Protein AF-A0A946IZ28-F1 (afdb_monomer_lite)

Sequence (80 aa):
MAKKAVASLQTGSKKLAKAIKMVKKDGSSSYSFEERILPQDLVNDWLAGKPLVKKVESKPIQPVEEAKTEEPAAKSTDSK

pLDDT: mean 71.51, std 22.09, range [33.66, 95.0]

Foldseek 3Di:
DDPDDDDDDDDDDQDKDKAKDWDDDPPDPDIDIDIDIGRPVCNVCVNVVHPPDPPPPCPPPDDPDDDDDDDDDDDDDDDD

Radius of gyration: 27.34 Å; chains: 1; bounding box: 60×47×69 Å

Secondary structure (DSSP, 8-state):
------PPP------EEEEEEEEEPTTSS-EEEEEEEEEHHHHHHHHTT-------------------------------

Structure (mmCIF, N/CA/C/O backbone):
data_AF-A0A946IZ28-F1
#
_entry.id   AF-A0A946IZ28-F1
#
loop_
_atom_site.group_PDB
_atom_site.id
_atom_site.type_symbol
_atom_site.label_atom_id
_atom_site.label_alt_id
_atom_site.label_comp_id
_atom_site.label_asym_id
_atom_site.label_entity_id
_atom_site.label_seq_id
_atom_site.pdbx_PDB_ins_code
_atom_site.Cartn_x
_atom_site.Cartn_y
_atom_site.Cartn_z
_atom_site.occupancy
_atom_site.B_iso_or_equiv
_atom_site.auth_seq_id
_atom_site.auth_comp_id
_atom_site.auth_asym_id
_atom_site.auth_atom_id
_atom_site.pdbx_PDB_model_num
ATOM 1 N N . MET A 1 1 ? -18.171 16.716 47.278 1.00 54.53 1 MET A N 1
ATOM 2 C CA . MET A 1 1 ? -17.839 15.627 46.332 1.00 54.53 1 MET A CA 1
ATOM 3 C C . MET A 1 1 ? -17.753 16.239 44.939 1.00 54.53 1 MET A C 1
ATOM 5 O O . MET A 1 1 ? -18.766 16.701 44.433 1.00 54.53 1 MET A O 1
ATOM 9 N N . ALA A 1 2 ? -16.556 16.372 44.367 1.00 62.75 2 ALA A N 1
ATOM 10 C CA . ALA A 1 2 ? -16.409 16.964 43.037 1.00 62.75 2 ALA A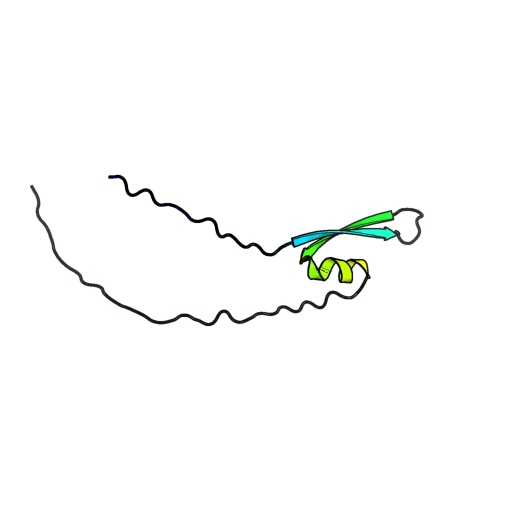 CA 1
ATOM 11 C C . ALA A 1 2 ? -16.853 15.943 41.980 1.00 62.75 2 ALA A C 1
ATOM 13 O O . ALA A 1 2 ? -16.326 14.830 41.952 1.00 62.75 2 ALA A O 1
ATOM 14 N N . LYS A 1 3 ? -17.816 16.310 41.126 1.00 70.81 3 LYS A N 1
ATOM 15 C CA . LYS A 1 3 ? -18.185 15.524 39.942 1.00 70.81 3 LYS A CA 1
ATOM 16 C C . LYS A 1 3 ? -16.982 15.505 39.000 1.00 70.81 3 LYS A C 1
ATOM 18 O O . LYS A 1 3 ? -16.782 16.428 38.219 1.00 70.81 3 LYS A O 1
ATOM 23 N N . LYS A 1 4 ? -16.142 14.477 39.114 1.00 75.06 4 LYS A N 1
ATOM 24 C CA . LYS A 1 4 ? -15.095 14.208 38.132 1.00 75.06 4 LYS A CA 1
ATOM 25 C C . LYS A 1 4 ? -15.778 13.664 36.882 1.00 75.06 4 LYS A C 1
ATOM 27 O O . LYS A 1 4 ? -16.307 12.559 36.902 1.00 75.06 4 LYS A O 1
ATOM 32 N N . ALA A 1 5 ? -15.799 14.459 35.818 1.00 75.56 5 ALA A N 1
ATOM 33 C CA . ALA A 1 5 ? -16.164 13.972 34.499 1.00 75.56 5 ALA A CA 1
ATOM 34 C C . ALA A 1 5 ? -15.027 13.073 33.990 1.00 75.56 5 ALA A C 1
ATOM 36 O O . ALA A 1 5 ? -13.878 13.508 33.913 1.00 75.56 5 ALA A O 1
ATOM 37 N N . VAL A 1 6 ? -15.335 11.814 33.686 1.00 77.31 6 VAL A N 1
ATOM 38 C CA . VAL A 1 6 ? -14.404 10.900 33.017 1.00 77.31 6 VAL A CA 1
ATOM 39 C C . VAL A 1 6 ? -14.727 10.955 31.531 1.00 77.31 6 VAL A C 1
ATOM 41 O O . VAL A 1 6 ? -15.776 10.482 31.106 1.00 77.31 6 VAL A O 1
ATOM 44 N N . ALA A 1 7 ? -13.848 11.573 30.746 1.00 80.25 7 ALA A N 1
ATOM 45 C CA . ALA A 1 7 ? -13.955 11.550 29.294 1.00 80.25 7 ALA A CA 1
ATOM 46 C C . ALA A 1 7 ? -13.486 10.181 28.776 1.00 80.25 7 ALA A C 1
ATOM 48 O O . ALA A 1 7 ? -12.361 9.763 29.051 1.00 80.25 7 ALA A O 1
ATOM 49 N N . SER A 1 8 ? -14.336 9.469 28.036 1.00 82.81 8 SER A N 1
ATOM 50 C CA . SER A 1 8 ? -13.944 8.237 27.349 1.00 82.81 8 SER A CA 1
ATOM 51 C C . SER A 1 8 ? -13.210 8.570 26.049 1.00 82.81 8 SER A C 1
ATOM 53 O O . SER A 1 8 ? -13.732 9.330 25.232 1.00 82.81 8 SER A O 1
ATOM 55 N N . LEU A 1 9 ? -12.044 7.966 25.809 1.00 82.25 9 LEU A N 1
ATOM 56 C CA . LEU A 1 9 ? -11.462 7.953 24.466 1.00 82.25 9 LEU A CA 1
ATOM 57 C C . LEU A 1 9 ? -12.234 6.966 23.590 1.00 82.25 9 LEU A C 1
ATOM 59 O O . LEU A 1 9 ? -12.464 5.827 23.993 1.00 82.25 9 LEU A O 1
ATOM 63 N N . GLN A 1 10 ? -12.587 7.386 22.376 1.00 84.06 10 GLN A N 1
ATOM 64 C CA . GLN A 1 10 ? -13.155 6.482 21.382 1.00 84.06 10 GLN A CA 1
ATOM 65 C C . GLN A 1 10 ? -12.108 5.427 21.001 1.00 84.06 10 GLN A C 1
ATOM 67 O O . GLN A 1 10 ? -11.113 5.720 20.334 1.00 84.06 10 GLN A O 1
ATOM 72 N N . THR A 1 11 ? -12.327 4.192 21.438 1.00 78.69 11 THR A N 1
ATOM 73 C CA . THR A 1 11 ? -11.492 3.039 21.105 1.00 78.69 11 THR A CA 1
ATOM 74 C C . THR A 1 11 ? -12.058 2.360 19.858 1.00 78.69 11 THR A C 1
ATOM 76 O O . THR A 1 11 ? -13.181 1.869 19.847 1.00 78.69 11 THR A O 1
ATOM 79 N N . GLY A 1 12 ? -11.287 2.376 18.768 1.00 72.25 12 GLY A N 1
ATOM 80 C CA . GLY A 1 12 ? -11.702 1.841 17.466 1.00 72.25 12 GLY A CA 1
ATOM 81 C C . GLY A 1 12 ? -11.480 2.850 16.344 1.00 72.25 12 GLY A C 1
ATOM 82 O O . GLY A 1 12 ? -12.394 3.563 15.937 1.00 72.25 12 GLY A O 1
ATOM 83 N N . SER A 1 13 ? -10.246 2.925 15.848 1.00 78.25 13 SER A N 1
ATOM 84 C CA . SER A 1 13 ? -9.895 3.716 14.667 1.00 78.25 13 SER A CA 1
ATOM 85 C C . SER A 1 13 ? -9.808 2.823 13.430 1.00 78.25 13 SER A C 1
ATOM 87 O O . SER A 1 13 ? -9.499 1.630 13.512 1.00 78.25 13 SER A O 1
ATOM 89 N N . LYS A 1 14 ? -10.075 3.400 12.252 1.00 81.88 14 LYS A N 1
ATOM 90 C CA . LYS A 1 14 ? -9.799 2.721 10.979 1.00 81.88 14 LYS A CA 1
ATOM 91 C C . LYS A 1 14 ? -8.297 2.444 10.899 1.00 81.88 14 LYS A C 1
ATOM 93 O O . LYS A 1 14 ? -7.495 3.371 10.989 1.00 81.88 14 LYS A O 1
ATOM 98 N N . LYS A 1 15 ? -7.925 1.171 10.737 1.00 88.00 15 LYS A N 1
ATOM 99 C CA . LYS A 1 15 ? -6.527 0.747 10.601 1.00 88.00 15 LYS A CA 1
ATOM 100 C C . LYS A 1 15 ? -5.999 1.193 9.238 1.00 88.00 15 LYS A C 1
ATOM 102 O O . LYS A 1 15 ? -6.383 0.650 8.203 1.00 88.00 15 LYS A O 1
ATOM 107 N N . LEU A 1 16 ? -5.138 2.204 9.252 1.00 92.75 16 LEU A N 1
ATOM 108 C CA . LEU A 1 16 ? -4.469 2.734 8.070 1.00 92.75 16 LEU A CA 1
ATOM 109 C C . LEU A 1 16 ? -3.003 2.300 8.068 1.00 92.75 16 LEU A C 1
ATOM 111 O O . LEU A 1 16 ? -2.369 2.226 9.118 1.00 92.75 16 LEU A O 1
ATOM 115 N N . ALA A 1 17 ? -2.468 2.040 6.882 1.00 93.19 17 ALA A N 1
ATOM 116 C CA . ALA A 1 17 ? -1.076 1.701 6.645 1.00 93.19 17 ALA A CA 1
ATOM 117 C C . ALA A 1 17 ? -0.490 2.629 5.577 1.00 93.19 17 ALA A C 1
ATOM 119 O O . ALA A 1 17 ? -1.157 2.977 4.599 1.00 93.19 17 ALA A O 1
ATOM 120 N N . LYS A 1 18 ? 0.773 3.024 5.761 1.00 95.00 18 LYS A N 1
ATOM 121 C CA . LYS A 1 18 ? 1.5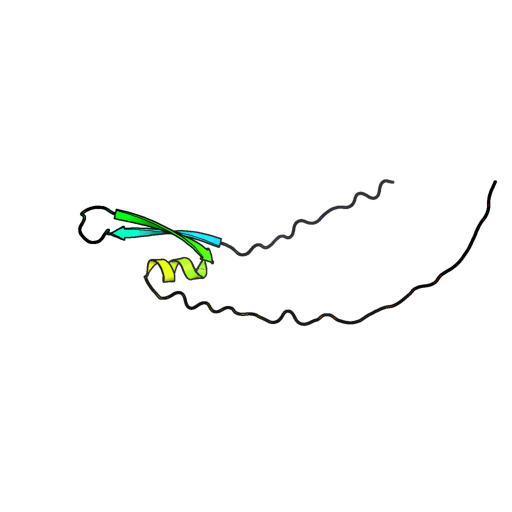51 3.692 4.719 1.00 95.00 18 LYS A CA 1
ATOM 122 C C . LYS A 1 18 ? 2.174 2.613 3.833 1.00 95.00 18 LYS A C 1
ATOM 124 O O . LYS A 1 18 ? 3.026 1.859 4.291 1.00 95.00 18 LYS A O 1
ATOM 129 N N . ALA A 1 19 ? 1.739 2.546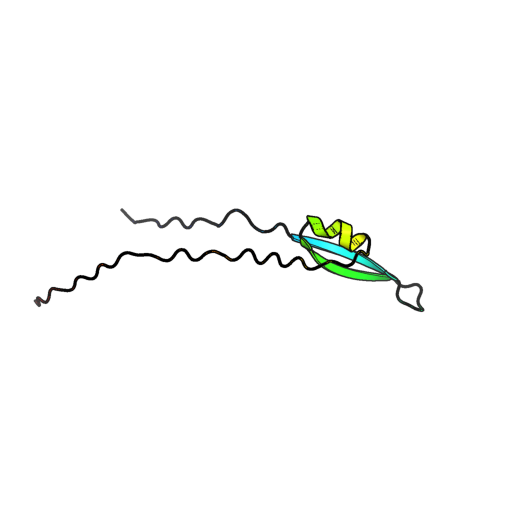 2.584 1.00 94.19 19 ALA A N 1
ATOM 130 C CA . ALA A 1 19 ? 2.315 1.685 1.565 1.00 94.19 19 ALA A CA 1
ATOM 131 C C . ALA A 1 19 ? 3.327 2.489 0.741 1.00 94.19 19 ALA A C 1
ATOM 133 O O . ALA A 1 19 ? 3.034 3.611 0.322 1.00 94.19 19 ALA A O 1
ATOM 134 N N . ILE A 1 20 ? 4.513 1.921 0.528 1.00 94.94 20 ILE A N 1
ATOM 135 C CA . ILE A 1 20 ? 5.608 2.541 -0.222 1.00 94.94 20 ILE A CA 1
ATOM 136 C C . ILE A 1 20 ? 5.984 1.588 -1.350 1.00 94.94 20 ILE A C 1
ATOM 138 O O . ILE A 1 20 ? 6.300 0.428 -1.087 1.00 94.94 20 ILE A O 1
ATOM 142 N N . LYS A 1 21 ? 5.938 2.061 -2.598 1.00 93.12 21 LYS A N 1
ATOM 143 C CA . LYS A 1 21 ? 6.383 1.293 -3.768 1.00 93.12 21 LYS A CA 1
ATOM 144 C C . LYS A 1 21 ? 7.527 2.011 -4.463 1.00 93.12 21 LYS A C 1
ATOM 146 O O . LYS A 1 21 ? 7.570 3.240 -4.506 1.00 93.12 21 LYS A O 1
ATOM 151 N N . MET A 1 22 ? 8.429 1.232 -5.038 1.00 93.25 22 MET A N 1
ATOM 152 C CA . MET A 1 22 ? 9.501 1.750 -5.870 1.00 93.25 22 MET A CA 1
ATOM 153 C C . MET A 1 22 ? 9.009 1.858 -7.319 1.00 93.25 22 MET A C 1
ATOM 155 O O . MET A 1 22 ? 8.429 0.916 -7.853 1.00 93.25 22 MET A O 1
ATOM 159 N N . VAL A 1 23 ? 9.236 3.004 -7.950 1.00 91.62 23 VAL A N 1
ATOM 160 C CA . VAL A 1 23 ? 8.879 3.286 -9.342 1.00 91.62 23 VAL A CA 1
ATOM 161 C C . VAL A 1 23 ? 10.153 3.631 -10.098 1.00 91.62 23 VAL A C 1
ATOM 163 O O . VAL A 1 23 ? 10.962 4.440 -9.640 1.00 91.62 23 VAL A O 1
ATOM 166 N N . LYS A 1 24 ? 10.361 2.987 -11.245 1.00 90.88 24 LYS A N 1
ATOM 167 C CA . LYS A 1 24 ? 11.481 3.299 -12.132 1.00 90.88 24 LYS A CA 1
ATOM 168 C C . LYS A 1 24 ? 11.175 4.593 -12.879 1.00 90.88 24 LYS A C 1
ATOM 170 O O . LYS A 1 24 ? 10.071 4.752 -13.390 1.00 90.88 24 LYS A O 1
ATOM 175 N N . LYS A 1 25 ? 12.144 5.503 -12.952 1.00 90.50 25 LYS A N 1
ATOM 176 C CA . LYS A 1 25 ? 11.999 6.735 -13.726 1.00 90.50 25 LYS A CA 1
ATOM 177 C C . LYS A 1 25 ? 12.204 6.439 -15.213 1.00 90.50 25 LYS A C 1
ATOM 179 O O . LYS A 1 25 ? 13.215 5.846 -15.591 1.00 90.50 25 LYS A O 1
ATOM 184 N N . ASP A 1 26 ? 11.264 6.860 -16.054 1.00 86.69 26 ASP A N 1
ATOM 185 C CA . ASP A 1 26 ? 11.374 6.676 -17.501 1.00 86.69 26 ASP A CA 1
ATOM 186 C C . ASP A 1 26 ? 12.610 7.405 -18.043 1.00 86.69 26 ASP A C 1
ATOM 188 O O . ASP A 1 26 ? 12.823 8.593 -17.792 1.00 86.69 26 ASP A O 1
ATOM 192 N N . GLY A 1 27 ? 13.467 6.668 -18.750 1.00 84.62 27 GLY A N 1
ATOM 193 C CA . GLY A 1 27 ? 14.685 7.206 -19.357 1.00 84.62 27 GLY A CA 1
ATOM 194 C C . GLY A 1 27 ? 15.907 7.325 -18.438 1.00 84.62 27 GLY A C 1
ATOM 195 O O . GLY A 1 27 ? 16.959 7.735 -18.921 1.00 84.62 27 GLY A O 1
ATOM 196 N N . SER A 1 28 ? 15.834 6.941 -17.156 1.00 83.81 28 SER A N 1
ATOM 197 C CA . SER A 1 28 ? 17.025 6.855 -16.294 1.00 83.81 28 SER A CA 1
ATOM 198 C C . SER A 1 28 ? 17.166 5.498 -15.594 1.00 83.81 28 SER A C 1
ATOM 200 O O . SER A 1 28 ? 16.236 4.694 -15.524 1.00 83.81 28 SER A O 1
ATOM 202 N N . SER A 1 29 ? 18.360 5.219 -15.065 1.00 85.31 29 SER A N 1
ATOM 203 C CA . SER A 1 29 ? 18.636 4.060 -14.199 1.00 85.31 29 SER A CA 1
ATOM 204 C C . SER A 1 29 ? 18.232 4.299 -12.737 1.00 85.31 29 SER A C 1
ATOM 206 O O . SER A 1 29 ? 18.640 3.558 -11.845 1.00 85.31 29 SER A O 1
ATOM 208 N N . SER A 1 30 ? 17.453 5.349 -12.474 1.00 90.94 30 SER A N 1
ATOM 209 C CA . SER A 1 30 ? 17.099 5.785 -11.127 1.00 90.94 30 SER A CA 1
ATOM 210 C C . SER A 1 30 ? 15.703 5.313 -10.739 1.00 90.94 30 SER A C 1
ATOM 212 O O . SER A 1 30 ? 14.795 5.221 -11.568 1.00 90.94 30 SER A O 1
ATOM 214 N N . TYR A 1 31 ? 15.528 5.083 -9.444 1.00 93.12 31 TYR A N 1
ATOM 215 C CA . TYR A 1 31 ? 14.252 4.729 -8.845 1.00 93.12 31 TYR A CA 1
ATOM 216 C C . TYR A 1 31 ? 13.775 5.849 -7.921 1.00 93.12 31 TYR A C 1
ATOM 218 O O . TYR A 1 31 ? 14.573 6.572 -7.329 1.00 93.12 31 TYR A O 1
ATOM 226 N N . SER A 1 32 ? 12.464 6.008 -7.815 1.00 92.38 32 SER A N 1
ATOM 227 C CA . SER A 1 32 ? 11.796 6.910 -6.877 1.00 92.38 32 SER A CA 1
ATOM 228 C C . SER A 1 32 ? 10.788 6.125 -6.050 1.00 92.38 32 SER A C 1
ATOM 230 O O . SER A 1 32 ? 10.353 5.049 -6.454 1.00 92.38 32 SER A O 1
ATOM 232 N N . PHE A 1 33 ? 10.423 6.646 -4.884 1.00 93.62 33 PHE A N 1
ATOM 233 C CA . PHE A 1 33 ? 9.428 6.021 -4.021 1.00 93.62 33 PHE A CA 1
ATOM 234 C C . PHE A 1 33 ? 8.112 6.788 -4.111 1.00 93.62 33 PHE A C 1
ATOM 236 O O . PHE A 1 33 ? 8.086 8.007 -3.956 1.00 93.62 33 PHE A O 1
ATOM 243 N N . GLU A 1 34 ? 7.020 6.072 -4.357 1.00 92.81 34 GLU A N 1
ATOM 244 C CA . GLU A 1 34 ? 5.667 6.598 -4.202 1.00 92.81 34 GLU A CA 1
ATOM 245 C C . GLU A 1 34 ? 5.083 6.086 -2.888 1.00 92.81 34 GLU A C 1
ATOM 247 O O . GLU A 1 34 ? 5.108 4.884 -2.622 1.00 92.81 34 GLU A O 1
ATOM 252 N N . GLU A 1 35 ? 4.519 6.990 -2.088 1.00 93.56 35 GLU A N 1
ATOM 253 C CA . GLU A 1 35 ? 3.900 6.672 -0.801 1.00 93.56 35 GLU A CA 1
ATOM 254 C C . GLU A 1 35 ? 2.395 6.957 -0.832 1.00 93.56 35 GLU A C 1
ATOM 256 O O . GLU A 1 35 ? 1.952 7.985 -1.355 1.00 93.56 35 GLU A O 1
ATOM 261 N N . ARG A 1 36 ? 1.587 6.074 -0.237 1.00 92.06 36 ARG A N 1
ATOM 262 C CA . ARG A 1 36 ? 0.139 6.274 -0.056 1.00 92.06 36 ARG A CA 1
ATOM 263 C C . ARG A 1 36 ? -0.321 5.754 1.301 1.00 92.06 36 ARG A C 1
ATOM 265 O O . ARG A 1 36 ? 0.129 4.709 1.754 1.00 92.06 36 ARG A O 1
ATOM 272 N N . ILE A 1 37 ? -1.249 6.470 1.937 1.00 93.50 37 ILE A N 1
ATOM 273 C CA . ILE A 1 37 ? -1.934 6.011 3.153 1.00 93.50 37 ILE A CA 1
ATOM 274 C C . ILE A 1 37 ? -3.232 5.327 2.729 1.00 93.50 37 ILE A C 1
ATOM 276 O O . ILE A 1 37 ? -4.087 5.956 2.104 1.00 93.50 37 ILE A O 1
ATOM 280 N N . LEU A 1 38 ? -3.361 4.041 3.042 1.00 92.38 38 LEU A N 1
ATOM 281 C CA . LEU A 1 38 ? -4.461 3.182 2.607 1.00 92.38 38 LEU A CA 1
ATOM 282 C C . LEU A 1 38 ? -4.993 2.352 3.786 1.00 92.38 38 LEU A C 1
ATOM 284 O O . LEU A 1 38 ? -4.255 2.104 4.740 1.00 92.38 38 LEU A O 1
ATOM 288 N N . PRO A 1 39 ? -6.253 1.889 3.744 1.00 92.69 39 PRO A N 1
ATOM 289 C CA . PRO A 1 39 ? -6.711 0.798 4.602 1.00 92.69 39 PRO A CA 1
ATOM 290 C C . PRO A 1 39 ? -5.832 -0.443 4.416 1.00 92.69 39 PRO A C 1
ATOM 292 O O . PRO A 1 39 ? -5.412 -0.719 3.291 1.00 92.69 39 PRO A O 1
ATOM 295 N N . GLN A 1 40 ? -5.585 -1.200 5.491 1.00 90.50 40 GLN A N 1
ATOM 296 C CA . GLN A 1 40 ? -4.728 -2.398 5.444 1.00 90.50 40 GLN A CA 1
ATOM 297 C C . GLN A 1 40 ? -5.147 -3.396 4.353 1.00 90.50 40 GLN A C 1
ATOM 299 O O . GLN A 1 40 ? -4.284 -3.948 3.676 1.00 90.50 40 GLN A O 1
ATOM 304 N N . ASP A 1 41 ? -6.451 -3.550 4.119 1.00 91.19 41 ASP A N 1
ATOM 305 C CA . ASP A 1 41 ? -7.000 -4.490 3.134 1.00 91.19 41 ASP A CA 1
ATOM 306 C C . ASP A 1 41 ? -6.629 -4.130 1.685 1.00 91.19 41 ASP A C 1
ATOM 308 O O . ASP A 1 41 ? -6.512 -5.004 0.832 1.00 91.19 41 ASP A O 1
ATOM 312 N N . LEU A 1 42 ? -6.400 -2.842 1.403 1.00 91.50 42 LEU A N 1
ATOM 313 C CA . LEU A 1 42 ? -6.116 -2.337 0.055 1.00 91.50 42 LEU A CA 1
ATOM 314 C C . LEU A 1 42 ? -4.617 -2.228 -0.251 1.00 91.50 42 LEU A C 1
ATOM 316 O O . LEU A 1 42 ? -4.243 -1.920 -1.384 1.00 91.50 42 LEU A O 1
ATOM 320 N N . VAL A 1 43 ? -3.748 -2.466 0.736 1.00 92.56 43 VAL A N 1
ATOM 321 C CA . VAL A 1 43 ? -2.290 -2.349 0.565 1.00 92.56 43 VAL A CA 1
ATOM 322 C C . VAL A 1 43 ? -1.782 -3.345 -0.473 1.00 92.56 43 VAL A C 1
ATOM 324 O O . VAL A 1 43 ? -1.052 -2.961 -1.385 1.00 92.56 43 VAL A O 1
ATOM 327 N N . ASN A 1 44 ? -2.201 -4.608 -0.372 1.00 92.56 44 ASN A N 1
ATOM 328 C CA . ASN A 1 44 ? -1.734 -5.668 -1.266 1.00 92.56 44 ASN A CA 1
ATOM 329 C C . ASN A 1 44 ? -2.176 -5.434 -2.716 1.00 92.56 44 ASN A C 1
ATOM 331 O O . ASN A 1 44 ? -1.379 -5.597 -3.638 1.00 92.56 44 ASN A O 1
ATOM 335 N N . ASP A 1 45 ? -3.420 -4.996 -2.923 1.00 92.88 45 ASP A N 1
ATOM 336 C CA . ASP A 1 45 ? -3.937 -4.697 -4.259 1.00 92.88 45 ASP A CA 1
ATOM 337 C C . ASP A 1 45 ? -3.232 -3.495 -4.896 1.00 92.88 45 ASP A C 1
ATOM 339 O O . ASP A 1 45 ? -2.929 -3.518 -6.091 1.00 92.88 45 ASP A O 1
ATOM 343 N N . TRP A 1 46 ? -2.906 -2.476 -4.096 1.00 92.50 46 TRP A N 1
ATOM 344 C CA . TRP A 1 46 ? -2.141 -1.323 -4.563 1.00 92.50 46 TRP A CA 1
ATOM 345 C C . TRP A 1 46 ? -0.707 -1.692 -4.958 1.00 92.50 46 TRP A C 1
ATOM 347 O O . TRP A 1 46 ? -0.235 -1.268 -6.014 1.00 92.50 46 TRP A O 1
ATOM 357 N N . LEU A 1 47 ? -0.024 -2.506 -4.145 1.00 92.19 47 LEU A N 1
ATOM 358 C CA . LEU A 1 47 ? 1.327 -2.995 -4.449 1.00 92.19 47 LEU A CA 1
ATOM 359 C C . LEU A 1 47 ? 1.348 -3.891 -5.695 1.00 92.19 47 LEU A C 1
ATOM 361 O O . LEU A 1 47 ? 2.307 -3.847 -6.459 1.00 92.19 47 LEU A O 1
ATOM 365 N N . ALA A 1 48 ? 0.273 -4.644 -5.940 1.00 92.50 48 ALA A N 1
ATOM 366 C CA . ALA A 1 48 ? 0.097 -5.450 -7.146 1.00 92.50 48 ALA A CA 1
ATOM 367 C C . ALA A 1 48 ? -0.246 -4.623 -8.405 1.00 92.50 48 ALA A C 1
ATOM 369 O O . ALA A 1 48 ? -0.438 -5.198 -9.475 1.00 92.50 48 ALA A O 1
ATOM 370 N N . GLY A 1 49 ? -0.354 -3.292 -8.299 1.00 87.62 49 GLY A N 1
ATOM 371 C CA . GLY A 1 49 ? -0.656 -2.408 -9.428 1.00 87.62 49 GLY A CA 1
ATOM 372 C C . GLY A 1 49 ? -2.113 -2.462 -9.893 1.00 87.62 49 GLY A C 1
ATOM 373 O O . GLY A 1 49 ? -2.426 -1.990 -10.986 1.00 87.62 49 GLY A O 1
ATOM 374 N N . LYS A 1 50 ? -3.018 -3.025 -9.084 1.00 87.25 50 LYS A N 1
ATOM 375 C CA . LYS A 1 50 ? -4.442 -3.086 -9.418 1.00 87.25 50 LYS A CA 1
ATOM 376 C C . LYS A 1 50 ? -5.084 -1.708 -9.217 1.00 87.25 50 LYS A C 1
ATOM 378 O O . LYS A 1 50 ? -4.749 -1.007 -8.257 1.00 87.25 50 LYS A O 1
ATOM 383 N N . PRO A 1 51 ? -6.029 -1.301 -10.081 1.00 78.69 51 PRO A N 1
ATOM 384 C CA . PRO A 1 51 ? -6.761 -0.059 -9.883 1.00 78.69 51 PRO A CA 1
ATOM 385 C C . PRO A 1 51 ? -7.575 -0.144 -8.587 1.00 78.69 51 PRO A C 1
ATOM 387 O O . PRO A 1 51 ? -8.454 -0.992 -8.442 1.00 78.69 51 PRO A O 1
ATOM 390 N N . LEU A 1 52 ? -7.282 0.748 -7.636 1.00 76.50 52 LEU A N 1
ATOM 391 C CA . LEU A 1 52 ? -8.047 0.862 -6.397 1.00 76.50 52 LEU A CA 1
ATOM 392 C C . LEU A 1 52 ? -9.435 1.421 -6.719 1.00 76.50 52 LEU A C 1
ATOM 394 O O . LEU A 1 52 ? -9.627 2.635 -6.824 1.00 76.50 52 LEU A O 1
ATOM 398 N N . VAL A 1 53 ? -10.411 0.533 -6.896 1.00 69.00 53 VAL A N 1
ATOM 399 C CA . VAL A 1 53 ? -11.810 0.926 -7.060 1.00 69.00 53 VAL A CA 1
ATOM 400 C C . VAL A 1 53 ? -12.261 1.518 -5.730 1.00 69.00 53 VAL A C 1
ATOM 402 O O . VAL A 1 53 ? -12.350 0.819 -4.721 1.00 69.00 53 VAL A O 1
ATOM 405 N N . LYS A 1 54 ? -12.511 2.829 -5.702 1.00 59.16 54 LYS A N 1
ATOM 406 C CA . LYS A 1 54 ? -13.097 3.501 -4.541 1.00 59.16 54 LYS A CA 1
ATOM 407 C C . LYS A 1 54 ? -14.517 2.971 -4.354 1.00 59.16 54 LYS A C 1
ATOM 409 O O . LYS A 1 54 ? -15.474 3.580 -4.824 1.00 59.16 54 LYS A O 1
ATOM 414 N N . LYS A 1 55 ? -14.676 1.853 -3.647 1.00 48.88 55 LYS A N 1
ATOM 415 C CA . LYS A 1 55 ? -15.950 1.511 -3.022 1.00 48.88 55 LYS A CA 1
ATOM 416 C C . LYS A 1 55 ? -16.107 2.471 -1.849 1.00 48.88 55 LYS A C 1
ATOM 418 O O . LYS A 1 55 ? -15.780 2.161 -0.708 1.00 48.88 55 LYS A O 1
ATOM 423 N N . VAL A 1 56 ? -16.530 3.695 -2.164 1.00 47.69 56 VAL A N 1
ATOM 424 C CA . VAL A 1 56 ? -17.163 4.581 -1.194 1.00 47.69 56 VAL A CA 1
ATOM 425 C C . VAL A 1 56 ? -18.455 3.871 -0.828 1.00 47.69 56 VAL A C 1
ATOM 427 O O . VAL A 1 56 ? -19.499 4.092 -1.428 1.00 47.69 56 VAL A O 1
ATOM 430 N N . GLU A 1 57 ? -18.374 2.926 0.102 1.00 47.50 57 GLU A N 1
ATOM 431 C CA . GLU A 1 57 ? -19.557 2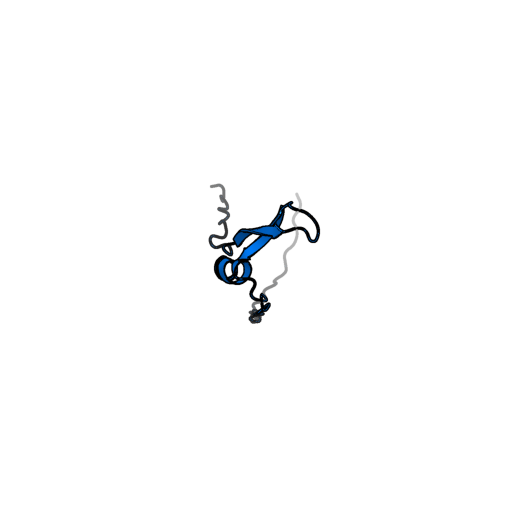.440 0.785 1.00 47.50 57 GLU A CA 1
ATOM 432 C C . GLU A 1 57 ? -19.945 3.544 1.768 1.00 47.50 57 GLU A C 1
ATOM 434 O O . GLU A 1 57 ? -19.632 3.528 2.957 1.00 47.50 57 GLU A O 1
ATOM 439 N N . SER A 1 58 ? -20.579 4.576 1.217 1.00 45.03 58 SER A N 1
ATOM 440 C CA . SER A 1 58 ? -21.517 5.416 1.932 1.00 45.03 58 SER A CA 1
ATOM 441 C C . SER A 1 58 ? -22.647 4.505 2.401 1.00 45.03 58 SER A C 1
ATOM 443 O O . SER A 1 58 ? -23.687 4.409 1.752 1.00 45.03 58 SER A O 1
ATOM 445 N N . LYS A 1 59 ? -22.443 3.787 3.510 1.00 43.66 59 LYS A N 1
ATOM 446 C CA . LYS A 1 59 ? -23.592 3.358 4.300 1.00 43.66 59 LYS A CA 1
ATOM 447 C C . LYS A 1 59 ? -24.224 4.646 4.823 1.00 43.66 59 LYS A C 1
ATOM 449 O O . LYS A 1 59 ? -23.520 5.401 5.500 1.00 43.66 59 LYS A O 1
ATOM 454 N N . PRO A 1 60 ? -25.484 4.949 4.467 1.00 39.41 60 PRO A N 1
ATOM 455 C CA . PRO A 1 60 ? -26.169 6.084 5.047 1.00 39.41 60 PRO A CA 1
ATOM 456 C C . PRO A 1 60 ? -26.226 5.834 6.550 1.00 39.41 60 PRO A C 1
ATOM 458 O O . PRO A 1 60 ? -26.690 4.788 7.005 1.00 39.41 60 PRO A O 1
ATOM 461 N N . ILE A 1 61 ? -25.688 6.775 7.316 1.00 47.31 61 ILE A N 1
ATOM 462 C CA . ILE A 1 61 ? -25.987 6.863 8.736 1.00 47.31 61 ILE A CA 1
ATOM 463 C C . ILE A 1 61 ? -27.482 7.178 8.777 1.00 47.31 61 ILE A C 1
ATOM 465 O O . ILE A 1 61 ? -27.901 8.242 8.326 1.00 47.31 61 ILE A O 1
ATOM 469 N N . GLN A 1 62 ? -28.283 6.194 9.182 1.00 44.09 62 GLN A N 1
ATOM 470 C CA . GLN A 1 62 ? -29.721 6.362 9.351 1.00 44.09 62 GLN A CA 1
ATOM 471 C C . GLN A 1 62 ? -29.970 7.431 10.430 1.00 44.09 62 GLN A C 1
ATOM 473 O O . GLN A 1 62 ? -29.232 7.462 11.422 1.00 44.09 62 GLN A O 1
ATOM 478 N N . PRO A 1 63 ? -30.959 8.319 10.238 1.00 45.47 63 PRO A N 1
ATOM 479 C CA . PRO A 1 63 ? -31.265 9.373 11.189 1.00 45.47 63 PRO A CA 1
ATOM 480 C C . PRO A 1 63 ? -31.909 8.740 12.422 1.00 45.47 63 PRO A C 1
ATOM 482 O O . PRO A 1 63 ? -32.938 8.078 12.315 1.00 45.47 63 PRO A O 1
ATOM 485 N N . VAL A 1 64 ? -31.311 8.936 13.595 1.00 53.09 64 VAL A N 1
ATOM 486 C CA . VAL A 1 64 ? -32.055 8.778 14.848 1.00 53.09 64 VAL A CA 1
ATOM 487 C C . VAL A 1 64 ? -32.652 10.146 15.143 1.00 53.09 64 VAL A C 1
ATOM 489 O O . VAL A 1 64 ? -32.021 11.000 15.764 1.00 53.09 64 VAL A O 1
ATOM 492 N N . GLU A 1 65 ? -33.826 10.366 14.561 1.00 42.38 65 GLU A N 1
ATOM 493 C CA . GLU A 1 65 ? -34.773 11.400 14.962 1.00 42.38 65 GLU A CA 1
ATOM 494 C C . GLU A 1 65 ? -35.689 10.834 16.065 1.00 42.38 65 GLU A C 1
ATOM 496 O O . GLU A 1 65 ? -35.807 9.620 16.218 1.00 42.38 65 GLU A O 1
ATOM 501 N N . GLU A 1 66 ? -36.325 11.751 16.796 1.00 36.53 66 GLU A N 1
ATOM 502 C CA . GLU A 1 66 ? -37.246 11.599 17.932 1.00 36.53 66 GLU A CA 1
ATOM 503 C C . GLU A 1 66 ? -36.640 11.276 19.305 1.00 36.53 66 GLU A C 1
ATOM 505 O O . GLU A 1 66 ? -35.853 10.358 19.487 1.00 36.53 66 GLU A O 1
ATOM 510 N N . ALA A 1 67 ? -37.043 11.902 20.406 1.00 41.19 67 ALA A N 1
ATOM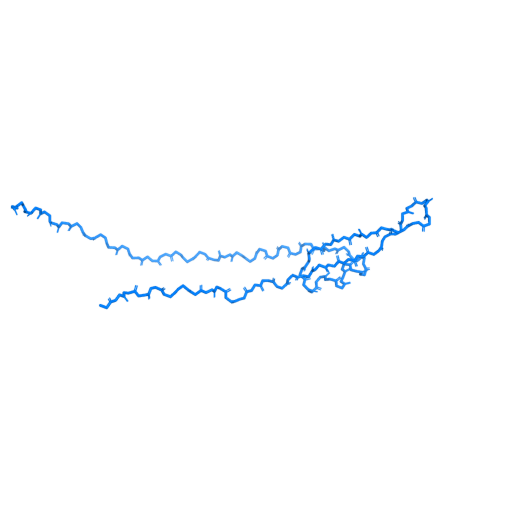 511 C CA . ALA A 1 67 ? -37.778 13.127 20.720 1.00 41.19 67 ALA A CA 1
ATOM 512 C C . ALA A 1 67 ? -37.972 13.045 22.242 1.00 41.19 67 ALA A C 1
ATOM 514 O O . ALA A 1 67 ? -38.440 12.018 22.727 1.00 41.19 67 ALA A O 1
ATOM 515 N N . LYS A 1 68 ? -37.684 14.111 22.994 1.00 36.47 68 LYS A N 1
ATOM 516 C CA . LYS A 1 68 ? -38.621 14.590 24.022 1.00 36.47 68 LYS A CA 1
ATOM 517 C C . LYS A 1 68 ? -38.213 15.973 24.518 1.00 36.47 68 LYS A C 1
ATOM 519 O O . LYS A 1 68 ? -37.293 16.133 25.312 1.00 36.47 68 LYS A O 1
ATOM 524 N N . THR A 1 69 ? -38.918 16.962 23.981 1.00 34.34 69 THR A N 1
ATOM 525 C CA . THR A 1 69 ? -39.536 18.069 24.712 1.00 34.34 69 THR A CA 1
ATOM 526 C C . THR A 1 69 ? -39.506 17.896 26.229 1.00 34.34 69 THR A C 1
ATOM 528 O O . THR A 1 69 ? -40.069 16.922 26.715 1.00 34.34 69 THR A O 1
ATOM 531 N N . GLU A 1 70 ? -38.946 18.865 26.952 1.00 37.47 70 GLU A N 1
ATOM 532 C CA . GLU A 1 70 ? -39.672 19.547 28.032 1.00 37.47 70 GLU A CA 1
ATOM 533 C C . GLU A 1 70 ? -38.920 20.827 28.426 1.00 37.47 70 GLU A C 1
ATOM 535 O O . GLU A 1 70 ? -37.928 20.811 29.151 1.00 37.47 70 GLU A O 1
ATOM 540 N N . GLU A 1 71 ? -39.401 21.956 27.909 1.00 45.44 71 GLU A N 1
ATOM 541 C CA . GLU A 1 71 ? -39.424 23.193 28.687 1.00 45.44 71 GLU A CA 1
ATOM 542 C C . GLU A 1 71 ? -40.366 22.949 29.880 1.00 45.44 71 GLU A C 1
ATOM 544 O O . GLU A 1 71 ? -41.438 22.369 29.692 1.00 45.44 71 GLU A O 1
ATOM 549 N N . PRO A 1 72 ? -40.026 23.413 31.090 1.00 46.19 72 PRO A N 1
ATOM 550 C CA . PRO A 1 72 ? -40.886 24.468 31.599 1.00 46.19 72 PRO A CA 1
ATOM 551 C C . PRO A 1 72 ? -40.109 25.627 32.213 1.00 46.19 72 PRO A C 1
ATOM 553 O O . PRO A 1 72 ? -39.135 25.490 32.954 1.00 46.19 72 PRO A O 1
ATOM 556 N N . ALA A 1 73 ? -40.637 26.798 31.896 1.00 41.16 73 ALA A N 1
ATOM 557 C CA . ALA A 1 73 ? -40.370 28.067 32.517 1.00 41.16 73 ALA A CA 1
ATOM 558 C C . ALA A 1 73 ? -40.682 28.105 34.029 1.00 41.16 73 ALA A C 1
ATOM 560 O O . ALA A 1 73 ? -41.502 27.355 34.556 1.00 41.16 73 ALA A O 1
ATOM 561 N N . ALA A 1 74 ? -40.125 29.160 34.633 1.00 43.97 74 ALA A N 1
ATOM 562 C CA . ALA A 1 74 ? -40.664 29.959 35.736 1.00 43.97 74 ALA A CA 1
ATOM 563 C C . ALA A 1 74 ? -40.184 29.641 37.165 1.00 43.97 74 ALA A C 1
ATOM 565 O O . ALA A 1 74 ? -40.592 28.667 37.789 1.00 43.97 74 ALA A O 1
ATOM 566 N N . LYS A 1 75 ? -39.426 30.589 37.739 1.00 33.75 75 LYS A N 1
ATOM 567 C CA . LYS A 1 75 ? -39.896 31.605 38.719 1.00 33.75 75 LYS A CA 1
ATOM 568 C C . LYS A 1 75 ? -38.666 32.250 39.384 1.00 33.75 75 LYS A C 1
ATOM 570 O O . LYS A 1 75 ? -37.874 31.568 40.014 1.00 33.75 75 LYS A O 1
ATOM 575 N N . SER A 1 76 ? -38.300 33.470 38.986 1.00 33.66 76 SER A N 1
ATOM 576 C CA . SER A 1 76 ? -38.685 34.755 39.606 1.00 33.66 76 SER A CA 1
ATOM 577 C C . SER A 1 76 ? -38.056 35.004 40.987 1.00 33.66 76 SER A C 1
ATOM 579 O O . SER A 1 76 ? -38.422 34.338 41.945 1.00 33.66 76 SER A O 1
ATOM 581 N N . THR A 1 77 ? -37.156 36.000 41.014 1.00 41.38 77 THR A N 1
ATOM 582 C CA . THR A 1 77 ? -36.909 37.015 42.066 1.00 41.38 77 THR A CA 1
ATOM 583 C C . THR A 1 77 ? -36.863 36.575 43.534 1.00 41.38 77 THR A C 1
ATOM 585 O O . THR A 1 77 ? -37.890 36.179 44.069 1.00 41.38 77 THR A O 1
ATOM 588 N N . ASP A 1 78 ? -35.758 36.870 44.230 1.00 37.44 78 ASP A N 1
ATOM 589 C CA . ASP A 1 78 ? -35.822 37.833 45.343 1.00 37.44 78 ASP A CA 1
ATOM 590 C C . ASP A 1 78 ? -34.440 38.415 45.681 1.00 37.44 78 ASP 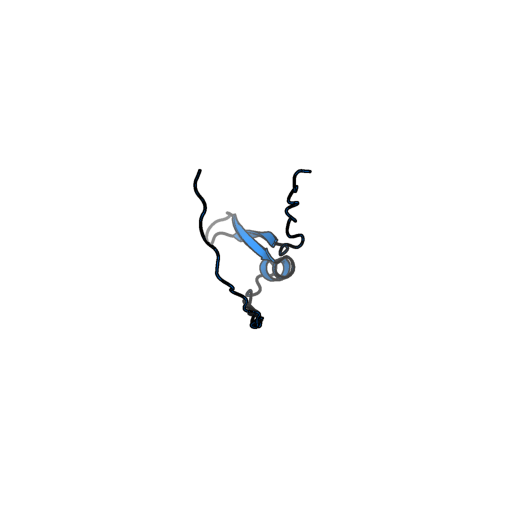A C 1
ATOM 592 O O . ASP A 1 78 ? -33.445 37.699 45.802 1.00 37.44 78 ASP A O 1
ATOM 596 N N . SER A 1 79 ? -34.412 39.740 45.788 1.00 40.09 79 SER A N 1
ATOM 597 C CA . SER A 1 79 ? -33.333 40.553 46.345 1.00 40.09 79 SER A CA 1
ATOM 598 C C . SER A 1 79 ? -33.287 40.401 47.864 1.00 40.09 79 SER A C 1
ATOM 600 O O . SER A 1 79 ? -34.344 40.484 48.475 1.00 40.09 79 SER A O 1
ATOM 602 N N . LYS A 1 80 ? -32.096 40.361 48.475 1.00 38.97 80 LYS A N 1
ATOM 603 C CA . LYS A 1 80 ? -31.651 41.287 49.543 1.00 38.97 80 LYS A CA 1
ATOM 604 C C . LYS A 1 80 ? -30.242 40.944 50.018 1.00 38.97 80 LYS A C 1
ATOM 606 O O . LYS A 1 80 ? -29.955 39.743 50.195 1.00 38.97 80 LYS A O 1
#